Protein AF-A0A0S7XUE0-F1 (afdb_monomer_lite)

Secondary structure (DSSP, 8-state):
-EE-TTSHHHHHHHTSTT-GGGG-----HHHHHHHHHHHEEEEEEEEEEEETTEEE----TTTEEEEEEEEEEPPP-

Structure (mmCIF, N/CA/C/O backbone):
data_AF-A0A0S7XUE0-F1
#
_entry.id   AF-A0A0S7XUE0-F1
#
loop_
_atom_site.group_PDB
_atom_site.id
_atom_site.type_symbol
_atom_site.label_atom_id
_atom_site.label_alt_id
_atom_site.label_comp_id
_atom_site.label_asym_id
_atom_site.label_entity_id
_atom_site.label_seq_id
_atom_site.pdbx_PDB_ins_code
_atom_site.Cartn_x
_atom_site.Cartn_y
_atom_site.Cartn_z
_atom_site.occupancy
_atom_site.B_iso_or_equiv
_atom_site.auth_seq_id
_atom_site.auth_comp_id
_atom_site.auth_asym_id
_atom_site.auth_atom_id
_atom_site.pdbx_PDB_model_num
ATOM 1 N N . MET A 1 1 ? 1.727 4.123 6.561 1.00 92.94 1 MET A N 1
ATOM 2 C CA . MET A 1 1 ? 1.953 4.215 5.102 1.00 92.94 1 MET A CA 1
ATOM 3 C C . MET A 1 1 ? 2.599 2.921 4.658 1.00 92.94 1 MET A C 1
ATOM 5 O O . MET A 1 1 ? 3.387 2.373 5.421 1.00 92.94 1 MET A O 1
ATOM 9 N N . LEU A 1 2 ? 2.246 2.432 3.478 1.00 95.06 2 LEU A N 1
ATOM 10 C CA . LEU A 1 2 ? 2.798 1.224 2.869 1.00 95.06 2 LEU A CA 1
ATOM 11 C C . LEU A 1 2 ? 3.137 1.518 1.406 1.00 95.06 2 LEU A C 1
ATOM 13 O O . LEU A 1 2 ? 2.590 2.451 0.818 1.00 95.06 2 LEU A O 1
ATOM 17 N N . LEU A 1 3 ? 4.029 0.721 0.821 1.00 96.12 3 LEU A N 1
ATOM 18 C CA . LEU A 1 3 ? 4.169 0.717 -0.631 1.00 96.12 3 LEU A CA 1
ATOM 19 C C . LEU A 1 3 ? 2.917 0.103 -1.252 1.00 96.12 3 LEU A C 1
ATOM 21 O O . LEU A 1 3 ? 2.419 -0.902 -0.754 1.00 96.12 3 LEU A O 1
ATOM 25 N N . ASN A 1 4 ? 2.436 0.704 -2.335 1.00 96.62 4 ASN A N 1
ATOM 26 C CA . ASN A 1 4 ? 1.289 0.227 -3.088 1.00 96.62 4 ASN A CA 1
ATOM 27 C C . ASN A 1 4 ? 1.704 -0.930 -4.020 1.00 96.62 4 ASN A C 1
ATOM 29 O O . ASN A 1 4 ? 2.390 -0.674 -5.017 1.00 96.62 4 ASN A O 1
ATOM 33 N N . PRO A 1 5 ? 1.258 -2.175 -3.772 1.00 95.44 5 PRO A N 1
ATOM 34 C CA . PRO A 1 5 ? 1.644 -3.332 -4.580 1.00 95.44 5 PRO A CA 1
ATOM 35 C C . PRO A 1 5 ? 1.085 -3.304 -6.007 1.00 95.44 5 PRO A C 1
ATOM 37 O O . PRO A 1 5 ? 1.600 -3.991 -6.888 1.00 95.44 5 PRO A O 1
ATOM 40 N N . GLN A 1 6 ? 0.045 -2.499 -6.257 1.00 95.00 6 GLN A N 1
ATOM 41 C CA . GLN A 1 6 ? -0.542 -2.324 -7.588 1.00 95.00 6 GLN A CA 1
ATOM 42 C C . GLN A 1 6 ? 0.270 -1.360 -8.460 1.00 95.00 6 GLN A C 1
ATOM 44 O O . GLN A 1 6 ? 0.183 -1.439 -9.689 1.00 95.00 6 GLN A O 1
ATOM 49 N N . SER A 1 7 ? 1.086 -0.502 -7.843 1.00 95.81 7 SER A N 1
ATOM 50 C CA . SER A 1 7 ? 1.841 0.526 -8.553 1.00 95.81 7 SER A CA 1
ATOM 51 C C . SER A 1 7 ? 2.865 -0.059 -9.522 1.00 95.81 7 SER A C 1
ATOM 53 O O . SER A 1 7 ? 3.495 -1.091 -9.264 1.00 95.81 7 SER A O 1
ATOM 55 N N . GLN A 1 8 ? 3.087 0.650 -10.626 1.00 94.31 8 GLN A N 1
ATOM 56 C CA . GLN A 1 8 ? 4.159 0.352 -11.568 1.00 94.31 8 GLN A CA 1
ATOM 57 C C . GLN A 1 8 ? 5.522 0.300 -10.863 1.00 94.31 8 GLN A C 1
ATOM 59 O O . GLN A 1 8 ? 6.276 -0.648 -11.066 1.00 94.31 8 GLN A O 1
ATOM 64 N N . PHE A 1 9 ? 5.796 1.247 -9.960 1.00 93.62 9 PHE A N 1
ATOM 65 C CA . PHE A 1 9 ? 7.034 1.283 -9.180 1.00 93.62 9 PHE A CA 1
ATOM 66 C C . PHE A 1 9 ? 7.271 -0.016 -8.398 1.00 93.62 9 PHE A C 1
ATOM 68 O O . PHE A 1 9 ? 8.368 -0.577 -8.427 1.00 93.62 9 PHE A O 1
ATOM 75 N N . PHE A 1 10 ? 6.246 -0.525 -7.707 1.00 94.44 10 PHE A N 1
ATOM 76 C CA . PHE A 1 10 ? 6.364 -1.764 -6.940 1.00 94.44 10 PHE A CA 1
ATOM 77 C C . PHE A 1 10 ? 6.623 -2.968 -7.849 1.00 94.44 10 PHE A C 1
ATOM 79 O O . PHE A 1 10 ? 7.508 -3.779 -7.565 1.00 94.44 10 PHE A O 1
ATOM 86 N N . LYS A 1 11 ? 5.897 -3.058 -8.969 1.00 93.75 11 LYS A N 1
ATOM 87 C CA . LYS A 1 11 ? 6.056 -4.127 -9.966 1.00 93.75 11 LYS A CA 1
ATOM 88 C C . LYS A 1 11 ? 7.465 -4.130 -10.568 1.00 93.75 11 LYS A C 1
ATOM 90 O O . LYS A 1 11 ? 8.126 -5.165 -10.575 1.00 93.75 11 LYS A O 1
ATOM 95 N N . GLU A 1 12 ? 7.972 -2.971 -10.982 1.00 93.25 12 GLU A N 1
ATOM 96 C CA . GLU A 1 12 ? 9.335 -2.821 -11.511 1.00 93.25 12 GLU A CA 1
ATOM 97 C C . GLU A 1 12 ? 10.399 -3.212 -10.483 1.00 93.25 12 GLU A C 1
ATOM 99 O O . GLU A 1 12 ? 11.347 -3.933 -10.800 1.00 93.25 12 GLU A O 1
ATOM 104 N N . LYS A 1 13 ? 10.241 -2.775 -9.228 1.00 92.62 13 LYS A N 1
ATOM 105 C CA . LYS A 1 13 ? 11.175 -3.116 -8.150 1.00 92.62 13 LYS A CA 1
ATOM 106 C C . LYS A 1 13 ? 11.126 -4.591 -7.768 1.00 92.62 13 LYS A C 1
ATOM 108 O O . LYS A 1 13 ? 12.156 -5.099 -7.338 1.00 92.62 13 LYS A O 1
ATOM 113 N N . THR A 1 14 ? 9.992 -5.267 -7.936 1.00 92.38 14 THR A N 1
ATOM 114 C CA . THR A 1 14 ? 9.860 -6.711 -7.678 1.00 92.38 14 THR A CA 1
ATOM 115 C C . THR A 1 14 ? 10.660 -7.538 -8.690 1.00 92.38 14 THR A C 1
ATOM 117 O O . THR A 1 14 ? 11.274 -8.540 -8.334 1.00 92.38 14 THR A O 1
ATOM 120 N N . ASN A 1 15 ? 10.755 -7.074 -9.941 1.00 91.81 15 ASN A N 1
ATOM 121 C CA . ASN A 1 15 ? 11.532 -7.752 -10.985 1.00 91.81 15 ASN A CA 1
ATOM 122 C C . ASN A 1 15 ? 13.051 -7.745 -10.732 1.00 91.81 15 ASN A C 1
ATOM 124 O O . ASN A 1 15 ? 13.776 -8.508 -11.364 1.00 91.81 15 ASN A O 1
ATOM 128 N N . ASN A 1 16 ? 13.551 -6.898 -9.826 1.00 92.88 16 ASN A N 1
ATOM 129 C CA . ASN A 1 16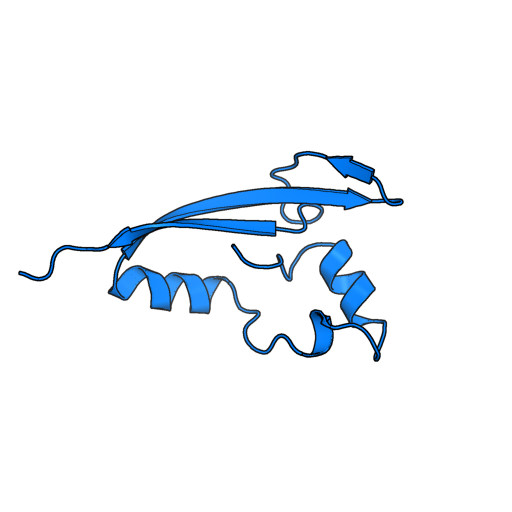 ? 14.951 -6.904 -9.409 1.00 92.88 16 ASN A CA 1
ATOM 130 C C . ASN A 1 16 ? 15.115 -7.774 -8.147 1.00 92.88 16 ASN A C 1
ATOM 132 O O . ASN A 1 16 ? 14.697 -7.331 -7.077 1.00 92.88 16 ASN A O 1
ATOM 136 N N . PRO A 1 17 ? 15.785 -8.943 -8.207 1.00 89.06 17 PRO A N 1
ATOM 137 C CA . PRO A 1 17 ? 15.931 -9.850 -7.063 1.00 89.06 17 PRO A CA 1
ATOM 138 C C . PRO A 1 17 ? 16.600 -9.222 -5.831 1.00 89.06 17 PRO A C 1
ATOM 140 O O . PRO A 1 17 ? 16.258 -9.567 -4.701 1.00 89.06 17 PRO A O 1
ATOM 143 N N . ALA A 1 18 ? 17.513 -8.267 -6.030 1.00 92.81 18 ALA A N 1
ATOM 144 C CA . ALA A 1 18 ? 18.226 -7.584 -4.949 1.00 92.81 18 ALA A CA 1
ATOM 145 C C . ALA A 1 18 ? 17.406 -6.458 -4.288 1.00 92.81 18 ALA A C 1
ATOM 147 O O . ALA A 1 18 ? 17.845 -5.858 -3.305 1.00 92.81 18 ALA A O 1
ATOM 148 N N . SER A 1 19 ? 16.226 -6.144 -4.824 1.00 93.50 19 SER A N 1
ATOM 149 C CA . SER A 1 19 ? 15.368 -5.080 -4.315 1.00 93.50 19 SER A CA 1
ATOM 150 C C . SER A 1 19 ? 14.826 -5.390 -2.923 1.00 93.50 19 SER A C 1
ATOM 152 O O . SER A 1 19 ? 14.371 -6.498 -2.636 1.00 93.50 19 SER A O 1
ATOM 154 N N . TYR A 1 20 ? 14.781 -4.370 -2.063 1.00 91.56 20 TYR A N 1
ATOM 155 C CA . TYR A 1 20 ? 14.175 -4.484 -0.736 1.00 91.56 20 TYR A CA 1
ATOM 156 C C . TYR A 1 20 ? 12.674 -4.811 -0.801 1.00 91.56 20 TYR A C 1
ATOM 158 O O . TYR A 1 20 ? 12.143 -5.381 0.149 1.00 91.56 20 TYR A O 1
ATOM 166 N N . VAL A 1 21 ? 12.003 -4.486 -1.915 1.00 93.00 21 VAL A N 1
ATOM 167 C CA . VAL A 1 21 ? 10.574 -4.769 -2.131 1.00 93.00 21 VAL A CA 1
ATOM 168 C C . VAL A 1 21 ? 10.282 -6.266 -2.021 1.00 93.00 21 VAL A C 1
ATOM 170 O O . VAL A 1 21 ? 9.267 -6.644 -1.447 1.00 93.00 21 VAL A O 1
ATOM 173 N N . ASN A 1 22 ? 11.225 -7.123 -2.417 1.00 92.62 22 ASN A N 1
ATOM 174 C CA . ASN A 1 22 ? 11.085 -8.580 -2.310 1.00 92.62 22 ASN A CA 1
ATOM 175 C C . ASN A 1 22 ? 11.072 -9.093 -0.863 1.00 92.62 22 ASN A C 1
ATOM 177 O O . ASN A 1 22 ? 10.764 -10.256 -0.619 1.00 92.62 22 ASN A O 1
ATOM 181 N N . ARG A 1 23 ? 11.418 -8.249 0.117 1.00 93.75 23 ARG A N 1
ATOM 182 C CA . ARG A 1 23 ? 11.345 -8.588 1.546 1.00 93.75 23 ARG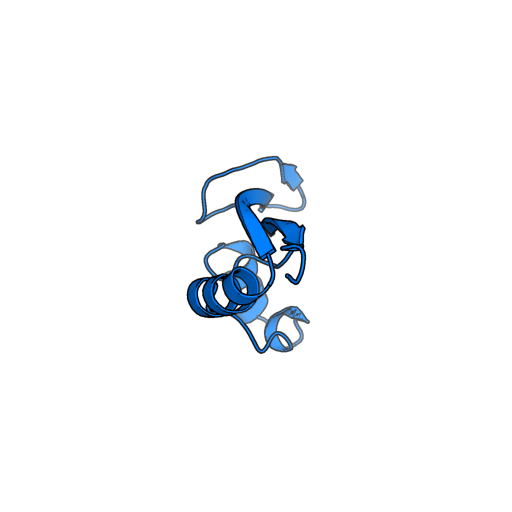 A CA 1
ATOM 183 C C . ARG A 1 23 ? 9.967 -8.290 2.149 1.00 93.75 23 ARG A C 1
ATOM 185 O O . ARG A 1 23 ? 9.732 -8.633 3.307 1.00 93.75 23 ARG A O 1
ATOM 192 N N . ILE A 1 24 ? 9.068 -7.651 1.397 1.00 93.75 24 ILE A N 1
ATOM 193 C CA . ILE A 1 24 ? 7.718 -7.301 1.847 1.00 93.75 24 ILE A CA 1
ATOM 194 C C . ILE A 1 24 ? 6.823 -8.534 1.731 1.00 93.75 24 ILE A C 1
ATOM 196 O O . ILE A 1 24 ? 6.597 -9.049 0.642 1.00 93.75 24 ILE A O 1
ATOM 200 N N . LYS A 1 25 ? 6.313 -9.005 2.873 1.00 91.69 25 LYS A N 1
ATOM 201 C CA . LYS A 1 25 ? 5.498 -10.229 2.958 1.00 91.69 25 LYS A CA 1
ATOM 202 C C . LYS A 1 25 ? 3.998 -9.980 2.805 1.00 91.69 25 LYS A C 1
ATOM 204 O O . LYS A 1 25 ? 3.289 -10.836 2.296 1.00 91.69 25 LYS A O 1
ATOM 209 N N . HIS A 1 26 ? 3.520 -8.828 3.271 1.00 94.12 26 HIS A N 1
ATOM 210 C CA . HIS A 1 26 ? 2.096 -8.499 3.315 1.00 94.12 26 HIS A CA 1
ATOM 211 C C . HIS A 1 26 ? 1.771 -7.500 2.206 1.00 94.12 26 HIS A C 1
ATOM 213 O O . HIS A 1 26 ? 2.132 -6.328 2.305 1.00 94.12 26 HIS A O 1
ATOM 219 N N . THR A 1 27 ? 1.129 -7.980 1.142 1.00 94.94 27 THR A N 1
ATOM 220 C CA . THR A 1 27 ? 0.826 -7.192 -0.064 1.00 94.94 27 THR A CA 1
ATOM 221 C C . THR A 1 27 ? -0.664 -7.157 -0.420 1.00 94.94 27 THR A C 1
ATOM 223 O O . THR A 1 27 ? -1.052 -6.371 -1.281 1.00 94.94 27 THR A O 1
ATOM 226 N N . ASP A 1 28 ? -1.530 -7.940 0.234 1.00 95.81 28 ASP A N 1
ATOM 227 C CA . ASP A 1 28 ? -2.978 -7.794 0.039 1.00 95.81 28 ASP A CA 1
ATOM 228 C C . ASP A 1 28 ? -3.494 -6.608 0.867 1.00 95.81 28 ASP A C 1
ATOM 230 O O . ASP A 1 28 ? -3.660 -6.688 2.087 1.00 95.81 28 ASP A O 1
ATOM 234 N N . LEU A 1 29 ? -3.747 -5.485 0.188 1.00 95.38 29 LEU A N 1
ATOM 235 C CA . LEU A 1 29 ? -4.264 -4.267 0.816 1.00 95.38 29 LEU A CA 1
ATOM 236 C C . LEU A 1 29 ? -5.605 -4.500 1.521 1.00 95.38 29 LEU A C 1
ATOM 238 O O . LEU A 1 29 ? -5.839 -3.919 2.577 1.00 95.38 29 LEU A O 1
ATOM 242 N N . ARG A 1 30 ? -6.457 -5.389 0.998 1.00 95.94 30 ARG A N 1
ATOM 243 C CA . ARG A 1 30 ? -7.777 -5.668 1.584 1.00 95.94 30 ARG A CA 1
ATOM 244 C C . ARG A 1 30 ? -7.638 -6.418 2.901 1.00 95.94 30 ARG A C 1
ATOM 246 O O . ARG A 1 30 ? -8.368 -6.137 3.848 1.00 95.94 30 ARG A O 1
ATOM 253 N N . GLU A 1 31 ? -6.697 -7.358 2.984 1.00 97.25 31 GLU A N 1
ATOM 254 C CA . GLU A 1 31 ? -6.409 -8.074 4.231 1.00 97.25 31 GLU A CA 1
ATOM 255 C C . GLU A 1 31 ? -5.835 -7.131 5.298 1.00 97.25 31 GLU A C 1
ATOM 257 O O . GLU A 1 31 ? -6.248 -7.174 6.463 1.00 97.25 31 GLU A O 1
ATOM 262 N N . ILE A 1 32 ? -4.932 -6.235 4.888 1.00 96.25 32 ILE A N 1
ATOM 263 C CA . ILE A 1 32 ? -4.355 -5.203 5.756 1.00 96.25 32 ILE A CA 1
ATOM 264 C C . ILE A 1 32 ? -5.456 -4.274 6.279 1.00 96.25 32 ILE A C 1
ATOM 266 O O . ILE A 1 32 ? -5.552 -4.051 7.486 1.00 96.25 32 ILE A O 1
ATOM 270 N N . GLU A 1 33 ? -6.319 -3.767 5.399 1.00 96.88 33 GLU A N 1
ATOM 271 C CA . GLU A 1 33 ? -7.447 -2.911 5.773 1.00 96.88 33 GLU A CA 1
ATOM 272 C C . GLU A 1 33 ? -8.414 -3.601 6.724 1.00 96.8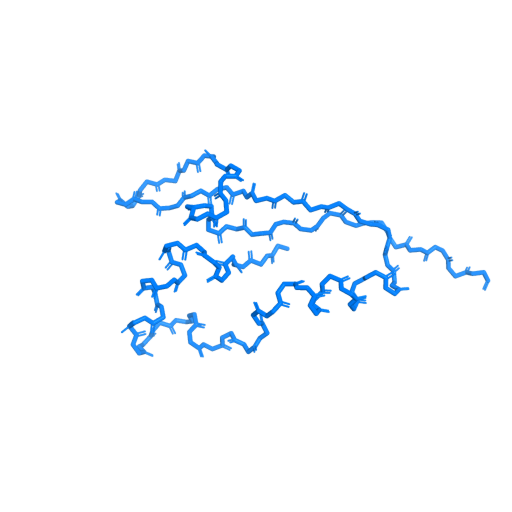8 33 GLU A C 1
ATOM 274 O O . GLU A 1 33 ? -8.806 -3.005 7.728 1.00 96.88 33 GLU A O 1
ATOM 279 N N . ARG A 1 34 ? -8.763 -4.863 6.449 1.00 97.50 34 ARG A N 1
ATOM 280 C CA . ARG A 1 34 ? -9.639 -5.654 7.318 1.00 97.50 34 ARG A CA 1
ATOM 281 C C . ARG A 1 34 ? -9.058 -5.763 8.724 1.00 97.50 34 ARG A C 1
ATOM 283 O O . ARG A 1 34 ? -9.759 -5.478 9.688 1.00 97.50 34 ARG A O 1
ATOM 290 N N . THR A 1 35 ? -7.776 -6.102 8.831 1.00 96.62 35 THR A N 1
ATOM 291 C CA . THR A 1 35 ? -7.081 -6.222 10.121 1.00 96.62 35 THR A CA 1
ATOM 292 C C . THR A 1 35 ? -7.030 -4.881 10.858 1.00 96.62 35 THR A C 1
ATOM 294 O O . THR A 1 35 ? -7.280 -4.804 12.058 1.00 96.62 35 THR A O 1
ATOM 297 N N . ILE A 1 36 ? -6.753 -3.780 10.152 1.00 95.69 36 ILE A N 1
ATOM 298 C CA . ILE A 1 36 ? -6.729 -2.439 10.757 1.00 95.69 36 ILE A CA 1
ATOM 299 C C . ILE A 1 36 ? -8.131 -2.017 11.228 1.00 95.69 36 ILE A C 1
ATOM 301 O O . ILE A 1 36 ? -8.251 -1.368 12.272 1.00 95.69 36 ILE A O 1
ATOM 305 N N . ALA A 1 37 ? -9.189 -2.402 10.506 1.00 96.75 37 ALA A N 1
ATOM 306 C CA . ALA A 1 37 ? -10.576 -2.063 10.832 1.00 96.75 37 ALA A CA 1
ATOM 307 C C . ALA A 1 37 ? -11.033 -2.612 12.185 1.00 96.75 37 ALA A C 1
ATOM 309 O O . ALA A 1 37 ? -11.925 -2.032 12.809 1.00 96.75 37 ALA A O 1
ATOM 310 N N . GLU A 1 38 ? -10.422 -3.692 12.670 1.00 96.75 38 GLU A N 1
ATOM 311 C CA . GLU A 1 38 ? -10.714 -4.255 13.991 1.00 96.75 38 GLU A CA 1
ATOM 312 C C . GLU A 1 38 ? -10.381 -3.256 15.111 1.00 96.75 38 GLU A C 1
ATOM 314 O O . GLU A 1 38 ? -11.128 -3.130 16.080 1.00 96.75 38 GLU A O 1
ATOM 319 N N . TYR A 1 39 ? -9.330 -2.449 14.934 1.00 96.31 39 TYR A N 1
ATOM 320 C CA . TYR A 1 39 ? -8.787 -1.579 15.984 1.00 96.31 39 TYR A CA 1
ATOM 321 C C . TYR A 1 39 ? -8.969 -0.079 15.718 1.00 96.31 39 TYR A C 1
ATOM 3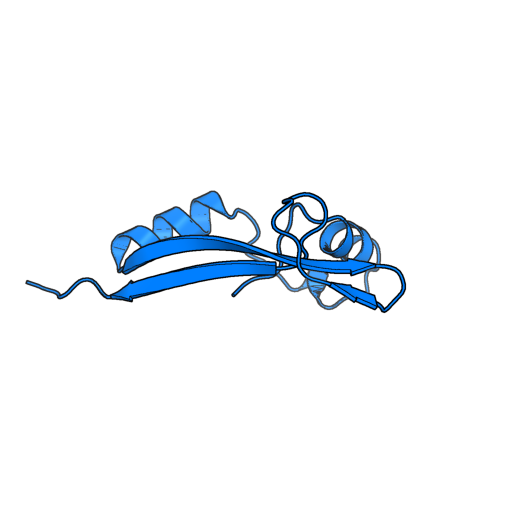23 O O . TYR A 1 39 ? -8.945 0.728 16.653 1.00 96.31 39 TYR A O 1
ATOM 331 N N . PHE A 1 40 ? -9.144 0.326 14.459 1.00 97.25 40 PHE A N 1
ATOM 332 C CA . PHE A 1 40 ? -9.163 1.730 14.047 1.00 97.25 40 PHE A CA 1
ATOM 333 C C . PHE A 1 40 ? -10.388 2.055 13.193 1.00 97.25 40 PHE A C 1
ATOM 335 O O . PHE A 1 40 ? -10.862 1.239 12.408 1.00 97.25 40 PHE A O 1
ATOM 342 N N . SER A 1 41 ? -10.869 3.291 13.308 1.00 97.12 41 SER A N 1
ATOM 343 C CA . SER A 1 41 ? -11.670 3.924 12.256 1.00 97.12 41 SER A CA 1
ATOM 344 C C . SER A 1 41 ? -10.711 4.695 11.357 1.00 97.12 41 SER A C 1
ATOM 346 O O . SER A 1 41 ? -9.953 5.529 11.858 1.00 97.12 41 SER A O 1
ATOM 348 N N . PHE A 1 42 ? -10.698 4.420 10.054 1.00 97.38 42 PHE A N 1
ATOM 349 C CA . PHE A 1 42 ? -9.683 4.967 9.153 1.00 97.38 42 PHE A CA 1
ATOM 350 C C . PHE A 1 42 ? -10.238 5.396 7.796 1.00 97.38 42 PHE A C 1
ATOM 352 O O . PHE A 1 42 ? -11.355 5.053 7.418 1.00 97.38 42 PHE A O 1
ATOM 359 N N . LYS A 1 43 ? -9.426 6.177 7.085 1.00 97.62 43 LYS A N 1
ATOM 360 C CA . LYS A 1 43 ? -9.567 6.486 5.662 1.00 97.62 43 LYS A CA 1
ATOM 361 C C . LYS A 1 43 ? -8.275 6.122 4.949 1.00 97.62 43 LYS A C 1
ATOM 363 O O . LYS A 1 43 ? -7.212 6.101 5.579 1.00 97.62 43 LYS A O 1
ATOM 368 N N . THR A 1 44 ? -8.374 5.867 3.655 1.00 97.56 44 THR A N 1
ATOM 369 C CA . THR A 1 44 ? -7.225 5.540 2.822 1.00 97.56 44 THR A CA 1
ATOM 370 C C . THR A 1 44 ? -7.128 6.460 1.621 1.00 97.56 44 THR A C 1
ATOM 372 O O . THR A 1 44 ? -8.118 7.055 1.196 1.00 97.56 44 THR A O 1
ATOM 375 N N . GLU A 1 45 ? -5.915 6.601 1.106 1.00 97.62 45 GLU A N 1
ATOM 376 C CA . GLU A 1 45 ? -5.637 7.334 -0.121 1.00 97.62 45 GLU A CA 1
ATOM 377 C C . GLU A 1 45 ? -4.399 6.755 -0.807 1.00 97.62 45 GLU A C 1
ATOM 379 O O . GLU A 1 45 ? -3.440 6.321 -0.159 1.00 97.62 45 GLU A O 1
ATOM 384 N N . PHE A 1 46 ? -4.421 6.758 -2.135 1.00 97.94 46 PHE A N 1
ATOM 385 C CA . PHE A 1 46 ? -3.214 6.593 -2.929 1.00 97.94 46 PHE A CA 1
ATOM 386 C C . PHE A 1 46 ? -2.482 7.927 -2.967 1.00 97.94 46 PHE A C 1
ATOM 388 O O . PHE A 1 46 ? -3.103 8.975 -3.145 1.00 97.94 46 PHE A O 1
ATOM 395 N N . PHE A 1 47 ? -1.170 7.887 -2.778 1.00 97.00 47 PHE A N 1
ATOM 396 C CA . PHE A 1 47 ? -0.361 9.090 -2.727 1.00 97.00 47 PHE A CA 1
ATOM 397 C C . PHE A 1 47 ? 0.991 8.857 -3.388 1.00 97.00 47 PHE A C 1
ATOM 399 O O . PHE A 1 47 ? 1.555 7.770 -3.285 1.00 97.00 47 PHE A O 1
ATOM 406 N N . LEU A 1 48 ? 1.522 9.915 -4.002 1.00 95.38 48 LEU A N 1
ATOM 407 C CA . LEU A 1 48 ? 2.907 10.035 -4.461 1.00 95.38 48 LEU A CA 1
ATOM 408 C C . LEU A 1 48 ? 3.357 8.956 -5.463 1.00 95.38 48 LEU A C 1
ATOM 410 O O . LEU A 1 48 ? 3.601 7.805 -5.118 1.00 95.38 48 LEU A O 1
ATOM 414 N N . ALA A 1 49 ? 3.549 9.345 -6.717 1.00 94.69 49 ALA A N 1
ATOM 415 C CA . ALA A 1 49 ? 4.148 8.523 -7.759 1.00 94.69 49 ALA A CA 1
ATOM 416 C C . ALA A 1 49 ? 5.660 8.772 -7.876 1.00 94.69 49 ALA A C 1
ATOM 418 O O . ALA A 1 49 ? 6.154 9.864 -7.582 1.00 94.69 49 ALA A O 1
ATOM 419 N N . ILE A 1 50 ? 6.389 7.747 -8.328 1.00 92.12 50 ILE A N 1
ATOM 420 C CA . ILE A 1 50 ? 7.820 7.828 -8.641 1.00 92.12 50 ILE A CA 1
ATOM 421 C C . ILE A 1 50 ? 8.010 7.395 -10.091 1.00 92.12 50 ILE A C 1
ATOM 423 O O . ILE A 1 50 ? 7.710 6.251 -10.431 1.00 92.12 50 ILE A O 1
ATOM 427 N N . LYS A 1 51 ? 8.535 8.287 -10.931 1.00 86.81 51 LYS A N 1
ATOM 428 C CA . LYS A 1 51 ? 8.861 7.989 -12.330 1.00 86.81 51 LYS A CA 1
ATOM 429 C C . LYS A 1 51 ? 10.114 8.748 -12.739 1.00 86.81 51 LYS A C 1
ATOM 431 O O . LYS A 1 51 ? 10.224 9.926 -12.432 1.00 86.81 51 LYS A O 1
ATOM 436 N N . ASP A 1 52 ? 11.060 8.077 -13.395 1.00 87.62 52 ASP A N 1
ATOM 437 C CA . ASP A 1 52 ? 12.289 8.697 -13.917 1.00 87.62 52 ASP A CA 1
ATOM 438 C C . ASP A 1 52 ? 13.045 9.543 -12.872 1.00 87.62 52 ASP A C 1
ATOM 440 O O . ASP A 1 52 ? 13.530 10.633 -13.154 1.00 87.62 52 ASP A O 1
ATOM 444 N N . GLN A 1 53 ? 13.121 9.038 -11.632 1.00 85.75 53 GLN A N 1
ATOM 445 C CA . GLN A 1 53 ? 13.730 9.711 -10.466 1.00 85.75 53 GLN A CA 1
ATOM 446 C C . GLN A 1 53 ? 13.009 10.992 -10.007 1.00 85.75 53 GLN A C 1
ATOM 448 O O . GLN A 1 53 ? 13.457 11.647 -9.068 1.00 85.75 53 GLN A O 1
ATOM 453 N N . GLN A 1 54 ? 11.866 11.317 -10.606 1.00 93.00 54 GLN A N 1
ATOM 454 C CA . GLN A 1 54 ? 10.982 12.385 -10.167 1.00 93.00 54 GLN A CA 1
ATOM 455 C C . GLN A 1 54 ? 9.907 11.846 -9.229 1.00 93.00 54 GLN A C 1
ATOM 457 O O . GLN A 1 54 ? 9.433 10.714 -9.361 1.00 93.00 54 GLN A O 1
ATOM 462 N N . VAL A 1 55 ? 9.518 12.696 -8.284 1.00 94.44 55 VAL A N 1
ATOM 463 C CA . VAL A 1 55 ? 8.479 12.429 -7.295 1.00 94.44 55 VAL A CA 1
ATOM 464 C C . VAL A 1 55 ? 7.383 13.466 -7.471 1.00 94.44 55 VAL A C 1
ATOM 466 O O . VAL A 1 55 ? 7.664 14.662 -7.465 1.00 94.44 55 VAL A O 1
ATOM 469 N N . PHE A 1 56 ? 6.144 13.015 -7.634 1.00 95.62 56 PHE A N 1
ATOM 470 C CA . PHE A 1 56 ? 4.995 13.899 -7.820 1.00 95.62 56 PHE A CA 1
ATOM 471 C C . PHE A 1 56 ? 3.745 13.313 -7.172 1.00 95.62 56 PHE A C 1
ATOM 473 O O . PHE A 1 56 ? 3.636 12.103 -6.984 1.00 95.62 56 PHE A O 1
ATOM 480 N N . GLU A 1 57 ? 2.791 14.164 -6.812 1.00 96.75 57 GLU A N 1
ATOM 481 C CA . GLU A 1 57 ? 1.541 13.715 -6.203 1.00 96.75 57 GLU A CA 1
ATOM 482 C C . GLU A 1 57 ? 0.644 13.013 -7.226 1.00 96.75 57 GLU A C 1
ATOM 484 O O . GLU A 1 57 ? 0.497 13.449 -8.366 1.00 96.75 57 GLU A O 1
ATOM 489 N N . SER A 1 58 ? 0.033 11.906 -6.811 1.00 96.38 58 SER A N 1
ATOM 490 C CA . SER A 1 58 ? -0.958 11.195 -7.608 1.00 96.38 58 SER A CA 1
ATOM 491 C C . SER A 1 58 ? -1.855 10.354 -6.713 1.00 96.38 58 SER A C 1
ATOM 493 O O . SER A 1 58 ? -1.368 9.723 -5.776 1.00 96.38 58 SER A O 1
ATOM 495 N N . GLN A 1 59 ? -3.145 10.319 -7.046 1.00 96.88 59 GLN A N 1
ATOM 496 C CA . GLN A 1 59 ? -4.141 9.429 -6.440 1.00 96.88 59 GLN A CA 1
ATOM 497 C C . GLN A 1 59 ? -4.488 8.234 -7.338 1.00 96.88 59 GLN A C 1
ATOM 499 O O . GLN A 1 59 ? -5.340 7.420 -6.988 1.00 96.88 59 GLN A O 1
ATOM 504 N N . ASN A 1 60 ? -3.856 8.115 -8.510 1.00 96.69 60 ASN A N 1
ATOM 505 C CA . ASN A 1 60 ? -4.100 6.989 -9.401 1.00 96.69 60 ASN A CA 1
ATOM 506 C C . ASN A 1 60 ? -3.377 5.734 -8.855 1.00 96.69 60 ASN A C 1
ATOM 508 O O . ASN A 1 60 ? -2.148 5.758 -8.738 1.00 96.69 60 ASN A O 1
ATOM 512 N N . PRO A 1 61 ? -4.104 4.637 -8.564 1.00 95.62 61 PRO A N 1
ATOM 513 C CA . PRO A 1 61 ? -3.552 3.422 -7.960 1.00 95.62 61 PRO A CA 1
ATOM 514 C C . PRO A 1 61 ? -2.488 2.718 -8.809 1.00 95.62 61 PRO A C 1
ATOM 516 O O . PRO A 1 61 ? -1.658 1.995 -8.265 1.00 95.62 61 PRO A O 1
ATOM 519 N N . ASP A 1 62 ? -2.468 2.920 -10.124 1.00 96.12 62 ASP A N 1
ATOM 520 C CA . ASP A 1 62 ? -1.490 2.267 -10.996 1.00 96.12 62 ASP A CA 1
ATOM 521 C C . ASP A 1 62 ? -0.124 2.960 -10.964 1.00 96.12 62 ASP A C 1
ATOM 523 O O . ASP A 1 62 ? 0.899 2.330 -11.239 1.00 96.12 62 ASP A O 1
ATOM 527 N N . ILE A 1 63 ? -0.078 4.245 -10.600 1.00 95.56 63 ILE A N 1
ATOM 528 C CA . ILE A 1 63 ? 1.158 5.046 -10.621 1.00 95.56 63 ILE A CA 1
ATOM 529 C C . ILE A 1 63 ? 1.596 5.523 -9.237 1.00 95.56 63 ILE A C 1
ATOM 531 O O . ILE A 1 63 ? 2.789 5.709 -9.016 1.00 95.56 63 ILE A O 1
ATOM 535 N N . ALA A 1 64 ? 0.665 5.710 -8.302 1.00 97.38 64 ALA A N 1
ATOM 536 C CA . ALA A 1 64 ? 0.972 6.121 -6.941 1.00 97.38 64 ALA A CA 1
ATOM 537 C C . ALA A 1 64 ? 1.719 5.000 -6.213 1.00 97.38 64 ALA A C 1
ATOM 539 O O . ALA A 1 64 ? 1.181 3.917 -5.994 1.00 97.38 64 ALA A O 1
ATOM 540 N N . SER A 1 65 ? 2.960 5.262 -5.826 1.00 96.31 65 SER A N 1
ATOM 541 C CA . SER A 1 65 ? 3.848 4.319 -5.154 1.00 96.31 65 SER A CA 1
ATOM 542 C C . SER A 1 65 ? 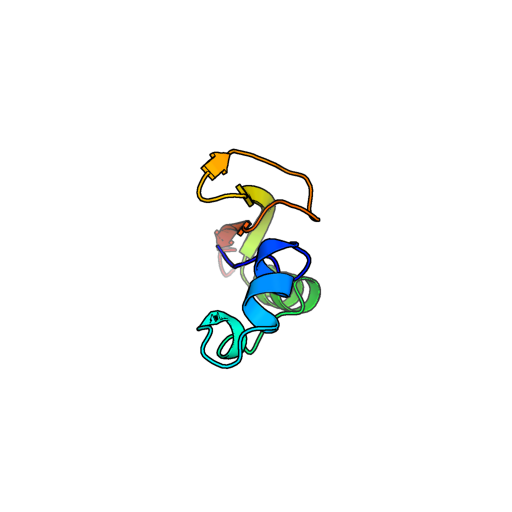3.460 4.078 -3.697 1.00 96.31 65 SER A C 1
ATOM 544 O O . SER A 1 65 ? 3.848 3.049 -3.140 1.00 96.31 65 SER A O 1
ATOM 546 N N . LEU A 1 66 ? 2.716 4.992 -3.061 1.00 97.00 66 LEU A N 1
ATOM 547 C CA . LEU A 1 66 ? 2.297 4.860 -1.667 1.00 97.00 66 LEU A CA 1
ATOM 548 C C . LEU A 1 66 ? 0.793 4.635 -1.531 1.00 97.00 66 LEU A C 1
ATOM 550 O O . LEU A 1 66 ? -0.030 5.267 -2.190 1.00 97.00 66 LEU A O 1
ATOM 554 N N . TYR A 1 67 ? 0.461 3.761 -0.586 1.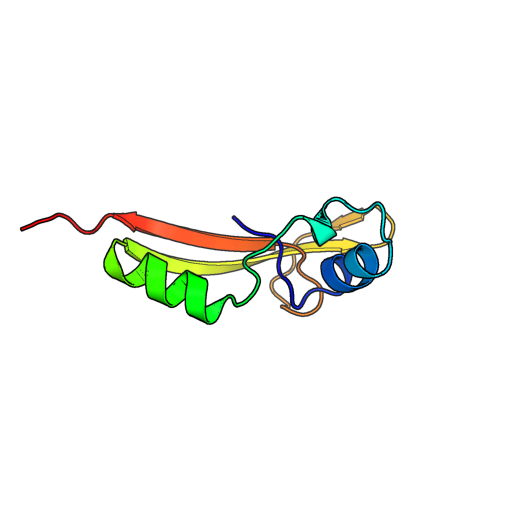00 97.69 67 TYR A N 1
ATOM 555 C CA . TYR A 1 67 ? -0.869 3.631 -0.020 1.00 97.69 67 TYR A CA 1
ATOM 556 C C . TYR A 1 67 ? -0.845 4.146 1.420 1.00 97.69 67 TYR A C 1
ATOM 558 O O . TYR A 1 67 ? -0.074 3.685 2.275 1.00 97.69 67 TYR A O 1
ATOM 566 N N . VAL A 1 68 ? -1.654 5.160 1.698 1.00 97.56 68 VAL A N 1
ATOM 567 C CA . VAL A 1 68 ? -1.700 5.837 2.991 1.00 97.56 68 VAL A CA 1
ATOM 568 C C . VAL A 1 68 ? -2.971 5.421 3.705 1.00 97.56 68 VAL A C 1
ATOM 570 O O . VAL A 1 68 ? -4.060 5.483 3.152 1.00 97.56 68 VAL A O 1
ATOM 573 N N . ILE A 1 69 ? -2.821 5.007 4.961 1.00 97.19 69 ILE A N 1
ATOM 574 C CA . ILE A 1 69 ? -3.929 4.678 5.854 1.00 97.19 69 ILE A CA 1
ATOM 575 C C . ILE A 1 69 ? -3.852 5.656 7.021 1.00 97.19 69 ILE A C 1
ATOM 577 O O . ILE A 1 69 ? -2.867 5.659 7.765 1.00 97.19 69 ILE A O 1
ATOM 581 N N . LYS A 1 70 ? -4.876 6.498 7.170 1.00 96.94 70 LYS A N 1
ATOM 582 C CA . LYS A 1 70 ? -5.000 7.480 8.250 1.00 96.94 70 LYS A CA 1
ATOM 583 C C . LYS A 1 70 ? -6.117 7.042 9.187 1.00 96.94 70 LYS A C 1
ATOM 585 O O . LYS A 1 70 ? -7.294 7.132 8.842 1.00 96.94 70 LYS A O 1
ATOM 590 N N . GLY A 1 71 ? -5.740 6.553 10.366 1.00 95.31 71 GLY A N 1
ATOM 591 C CA . GLY A 1 71 ? -6.665 5.977 11.342 1.00 95.31 71 GLY A CA 1
ATOM 592 C C . GLY A 1 71 ? -6.680 6.697 12.687 1.00 95.31 71 GLY A C 1
ATOM 593 O O . GLY A 1 71 ? -5.678 7.268 13.113 1.00 95.31 71 GLY A O 1
ATOM 594 N N . LYS A 1 72 ? -7.821 6.619 13.378 1.00 96.62 72 LYS A N 1
ATOM 595 C CA . LYS A 1 72 ? -7.975 6.936 14.802 1.00 96.62 72 LYS A CA 1
ATOM 596 C C . LYS A 1 72 ? -8.323 5.650 15.546 1.00 96.62 72 LYS A C 1
ATOM 598 O O . LYS A 1 72 ? -9.228 4.926 15.127 1.00 96.62 72 LYS A O 1
ATOM 603 N N . LYS A 1 73 ? -7.592 5.354 16.626 1.00 95.31 73 LYS A N 1
ATOM 604 C CA . LYS A 1 73 ? -7.837 4.162 17.449 1.00 95.31 73 LYS A CA 1
ATOM 605 C C . LYS A 1 73 ? -9.263 4.224 17.994 1.00 95.31 73 LYS A C 1
ATOM 607 O O . LYS A 1 73 ? -9.692 5.281 18.461 1.00 95.31 73 LYS A O 1
ATOM 612 N N . LYS A 1 74 ? -9.996 3.116 17.907 1.00 93.31 74 LYS A N 1
ATOM 613 C CA . LYS A 1 74 ? -11.298 2.990 18.562 1.00 93.31 74 LYS A CA 1
ATOM 614 C C . LYS A 1 74 ? -11.056 2.985 20.071 1.00 93.31 74 LYS A C 1
ATOM 616 O O . LYS A 1 74 ? -10.147 2.304 20.545 1.00 93.31 74 LYS A O 1
ATOM 621 N N . ASN A 1 75 ? -11.821 3.772 20.820 1.00 81.81 75 ASN A N 1
ATOM 622 C CA . ASN A 1 75 ? -11.773 3.670 22.273 1.00 81.81 75 ASN A CA 1
ATOM 623 C C . ASN A 1 75 ? -12.328 2.295 22.655 1.00 81.81 75 ASN A C 1
ATOM 625 O O . ASN A 1 75 ? -13.412 1.930 22.200 1.00 81.81 75 ASN A O 1
ATOM 629 N N . SER A 1 76 ? -11.573 1.538 23.448 1.00 64.19 76 SER A N 1
ATOM 630 C CA . SER A 1 76 ? -12.109 0.361 24.126 1.00 64.19 76 SER A CA 1
ATOM 631 C C . SER A 1 76 ? -13.207 0.836 25.079 1.00 64.19 76 SER A C 1
ATOM 633 O O . SER A 1 76 ? -12.976 1.791 25.824 1.00 64.19 76 SER A O 1
ATOM 635 N N . ILE A 1 77 ? -14.392 0.228 24.985 1.00 54.44 77 ILE A N 1
ATOM 636 C CA . ILE A 1 77 ? -15.456 0.358 25.993 1.00 54.44 77 ILE A CA 1
ATOM 637 C C . ILE A 1 77 ? -15.000 -0.374 27.253 1.00 54.44 77 ILE A C 1
ATOM 639 O O . ILE A 1 77 ? -14.392 -1.459 27.088 1.00 54.44 77 ILE A O 1
#

pLDDT: mean 93.82, std 6.38, range [54.44, 97.94]

Sequence (77 aa):
MLLNPQSQFFKEKTNNPASYVNRIKHTDLREIERTIAEYFSFKTEFFLAIKDQQVFESQNPDIASLYVIKGKKKNSI

Radius of gyration: 14.06 Å; chains: 1; bounding box: 34×24×40 Å

Foldseek 3Di:
DDFQCLEPVLVVQCVDPPHPSVVDDDHPPVVVVVVVVVFWDKDKFQFWFADPNDIDTDRDSHGRGDIDIGTDTDDDD